Protein AF-J4UX44-F1 (afdb_monomer)

Structure (mmCIF, N/CA/C/O backbone):
data_AF-J4UX44-F1
#
_entry.id   AF-J4UX44-F1
#
loop_
_atom_site.group_PDB
_atom_site.id
_atom_site.type_symbol
_atom_site.label_atom_id
_atom_site.label_alt_id
_atom_site.label_comp_id
_atom_site.label_asym_id
_atom_site.label_entity_id
_atom_site.label_seq_id
_atom_site.pdbx_PDB_ins_code
_atom_site.Cartn_x
_atom_site.Cartn_y
_atom_site.Cartn_z
_atom_site.occupancy
_atom_site.B_iso_or_equiv
_atom_site.auth_seq_id
_atom_site.auth_comp_id
_atom_site.auth_asym_id
_atom_site.auth_atom_id
_atom_site.pdbx_PDB_model_num
ATOM 1 N N . MET A 1 1 ? -2.147 -11.007 -8.325 1.00 60.12 1 MET A N 1
ATOM 2 C CA . MET A 1 1 ? -2.343 -9.814 -7.465 1.00 60.12 1 MET A CA 1
ATOM 3 C C . MET A 1 1 ? -2.895 -8.719 -8.368 1.00 60.12 1 MET A C 1
ATOM 5 O O . MET A 1 1 ? -2.359 -8.585 -9.455 1.00 60.12 1 MET A O 1
ATOM 9 N N . VAL A 1 2 ? -3.950 -7.987 -7.992 1.00 65.94 2 VAL A N 1
ATOM 10 C CA . VAL A 1 2 ? -4.650 -7.035 -8.897 1.00 65.94 2 VAL A CA 1
ATOM 11 C C . VAL A 1 2 ? -3.722 -5.960 -9.491 1.00 65.94 2 VAL A C 1
ATOM 13 O O . VAL A 1 2 ? -3.982 -5.455 -10.574 1.00 65.94 2 VAL A O 1
ATOM 16 N N . PHE A 1 3 ? -2.611 -5.655 -8.818 1.00 63.94 3 PHE A N 1
ATOM 17 C CA . PHE A 1 3 ? -1.689 -4.582 -9.195 1.00 63.94 3 PHE A CA 1
ATOM 18 C C . PHE A 1 3 ? -0.293 -5.042 -9.636 1.00 63.94 3 PHE A C 1
ATOM 20 O O . PHE A 1 3 ? 0.584 -4.205 -9.823 1.00 63.94 3 PHE A O 1
ATOM 27 N N . ASP A 1 4 ? -0.081 -6.354 -9.770 1.00 65.06 4 ASP A N 1
ATOM 28 C CA . ASP A 1 4 ? 1.197 -6.967 -10.174 1.00 65.06 4 ASP A CA 1
ATOM 29 C C . ASP A 1 4 ? 2.450 -6.401 -9.466 1.00 65.06 4 ASP A C 1
ATOM 31 O O . ASP A 1 4 ? 3.547 -6.324 -10.012 1.00 65.06 4 ASP A O 1
ATOM 35 N N . CYS A 1 5 ? 2.303 -5.983 -8.206 1.00 65.94 5 CYS A N 1
ATOM 36 C CA . CYS A 1 5 ? 3.413 -5.504 -7.391 1.00 65.94 5 CYS A CA 1
ATOM 37 C C . CYS A 1 5 ? 4.299 -6.696 -7.004 1.00 65.94 5 CYS A C 1
ATOM 39 O O . CYS A 1 5 ? 4.089 -7.325 -5.965 1.00 65.94 5 CYS A O 1
ATOM 41 N N . THR A 1 6 ? 5.279 -7.043 -7.838 1.00 68.12 6 THR A N 1
ATOM 42 C CA . THR A 1 6 ? 6.229 -8.122 -7.540 1.00 68.12 6 THR A CA 1
ATOM 43 C C . THR A 1 6 ? 7.153 -7.696 -6.396 1.00 68.12 6 THR A C 1
ATOM 45 O O . THR A 1 6 ? 8.129 -6.970 -6.604 1.00 68.12 6 THR A O 1
ATOM 48 N N . LEU A 1 7 ? 6.846 -8.131 -5.173 1.00 63.53 7 LEU A N 1
ATOM 49 C CA . LEU A 1 7 ? 7.697 -7.906 -4.009 1.00 63.53 7 LEU A CA 1
ATOM 50 C C . LEU A 1 7 ? 8.801 -8.974 -3.984 1.00 63.53 7 LEU A C 1
ATOM 52 O O . LEU A 1 7 ? 8.573 -10.103 -3.560 1.00 63.53 7 LEU A O 1
ATOM 56 N N . ARG A 1 8 ? 9.997 -8.636 -4.478 1.00 68.19 8 ARG A N 1
ATOM 57 C CA . ARG A 1 8 ? 11.165 -9.542 -4.465 1.00 68.19 8 ARG A CA 1
ATOM 58 C C . ARG A 1 8 ? 11.966 -9.479 -3.159 1.00 68.19 8 ARG A C 1
ATOM 60 O O . ARG A 1 8 ? 12.927 -10.225 -3.000 1.00 68.1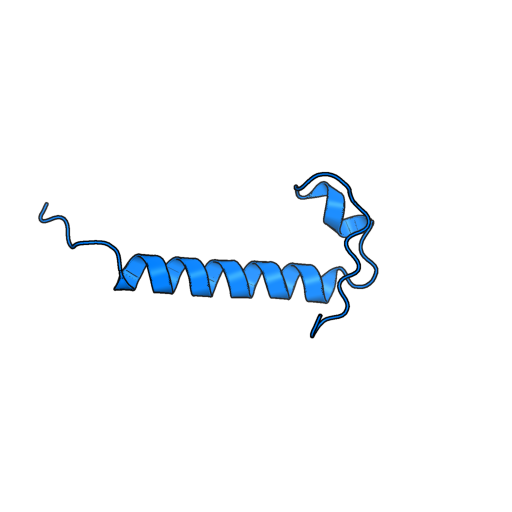9 8 ARG A O 1
ATOM 67 N N . ALA A 1 9 ? 11.600 -8.577 -2.249 1.00 66.75 9 ALA A N 1
ATOM 68 C CA . ALA A 1 9 ? 12.300 -8.377 -0.990 1.00 66.75 9 ALA A CA 1
ATOM 69 C C . ALA A 1 9 ? 11.858 -9.416 0.065 1.00 66.75 9 ALA A C 1
ATOM 71 O O . ALA A 1 9 ? 10.657 -9.555 0.299 1.00 66.75 9 ALA A O 1
ATOM 72 N N . PRO A 1 10 ? 12.798 -10.119 0.730 1.00 67.44 10 PRO A N 1
ATOM 73 C CA . PRO A 1 10 ? 12.494 -11.109 1.773 1.00 67.44 10 PRO A CA 1
ATOM 74 C C . PRO A 1 10 ? 12.136 -10.479 3.132 1.00 67.44 10 PRO A C 1
ATOM 76 O O . PRO A 1 10 ? 11.721 -11.181 4.049 1.00 67.44 10 PRO A O 1
ATOM 79 N N . HIS A 1 11 ? 12.309 -9.164 3.276 1.00 67.62 11 HIS A N 1
ATOM 80 C CA . HIS A 1 11 ? 12.015 -8.381 4.475 1.00 67.62 11 HIS A CA 1
ATOM 81 C C . HIS A 1 11 ? 11.014 -7.259 4.154 1.00 67.62 11 HIS A C 1
ATOM 83 O O . HIS A 1 11 ? 10.963 -6.762 3.029 1.00 67.62 11 HIS A O 1
ATOM 89 N N . GLY A 1 12 ? 10.242 -6.812 5.147 1.00 69.06 12 GLY A N 1
ATOM 90 C CA . GLY A 1 12 ? 9.388 -5.623 5.026 1.00 69.06 12 GLY A CA 1
ATOM 91 C C . GLY A 1 12 ? 10.164 -4.309 5.216 1.00 69.06 12 GLY A C 1
ATOM 92 O O . GLY A 1 12 ? 11.304 -4.316 5.671 1.00 69.06 12 GLY A O 1
ATOM 93 N N . GLY A 1 13 ? 9.542 -3.171 4.891 1.00 75.12 13 GLY A N 1
ATOM 94 C CA . GLY A 1 13 ? 10.075 -1.827 5.170 1.00 75.12 13 GLY A CA 1
ATOM 95 C C . GLY A 1 13 ? 10.164 -0.927 3.938 1.00 75.12 13 GLY A C 1
ATOM 96 O O . GLY A 1 13 ? 9.921 -1.365 2.824 1.00 75.12 13 GLY A O 1
ATOM 97 N N . ILE A 1 14 ? 10.525 0.347 4.116 1.00 76.00 14 ILE A N 1
ATOM 98 C CA . ILE A 1 14 ? 10.518 1.338 3.021 1.00 76.00 14 ILE A CA 1
ATOM 99 C C . ILE A 1 14 ? 11.557 1.055 1.920 1.00 76.00 14 ILE A C 1
ATOM 101 O O . ILE A 1 14 ? 11.384 1.466 0.776 1.00 76.00 14 ILE A O 1
ATOM 105 N N . PHE A 1 15 ? 12.596 0.276 2.234 1.00 72.56 15 PHE A N 1
ATOM 106 C CA . PHE A 1 15 ? 13.640 -0.135 1.290 1.00 72.56 15 PHE A CA 1
ATOM 107 C C . PHE A 1 15 ? 13.161 -1.115 0.214 1.00 72.56 15 PHE A C 1
ATOM 109 O O . PHE A 1 15 ? 13.888 -1.368 -0.743 1.00 72.56 15 PHE A O 1
ATOM 116 N N . VAL A 1 16 ? 11.941 -1.647 0.327 1.00 72.12 16 VAL A N 1
ATOM 117 C CA . VAL A 1 16 ? 11.368 -2.518 -0.708 1.00 72.12 16 VAL A CA 1
ATOM 118 C C . VAL A 1 16 ? 10.903 -1.728 -1.933 1.00 72.12 16 VAL A C 1
ATOM 120 O O . VAL A 1 16 ? 10.969 -2.254 -3.039 1.00 72.12 16 VAL A O 1
ATOM 123 N N . VAL A 1 17 ? 10.522 -0.453 -1.770 1.00 73.31 17 VAL A N 1
ATOM 124 C CA . VAL A 1 17 ? 9.979 0.423 -2.828 1.00 73.31 17 VAL A CA 1
ATOM 125 C C . VAL A 1 17 ? 10.847 0.471 -4.099 1.00 73.31 17 VAL A C 1
ATOM 127 O O . VAL A 1 17 ? 10.296 0.245 -5.173 1.00 73.31 17 VAL A O 1
ATOM 130 N N . PRO A 1 18 ? 12.178 0.679 -4.042 1.00 71.75 18 PRO A N 1
ATOM 131 C CA . PRO A 1 18 ? 13.023 0.695 -5.244 1.00 71.75 18 PRO A CA 1
ATOM 132 C C . PRO A 1 18 ? 13.214 -0.675 -5.920 1.00 71.75 18 PRO A C 1
ATOM 134 O O . PRO A 1 18 ? 13.700 -0.730 -7.045 1.00 71.75 18 PRO A O 1
ATOM 137 N N . THR A 1 19 ? 12.852 -1.781 -5.262 1.00 72.00 19 THR A N 1
ATOM 138 C CA . THR A 1 19 ? 13.063 -3.155 -5.773 1.00 72.00 19 THR A CA 1
ATOM 139 C C . THR A 1 19 ? 11.798 -3.806 -6.343 1.00 72.00 19 THR A C 1
ATOM 141 O O . THR A 1 19 ? 11.817 -4.979 -6.723 1.00 72.00 19 THR A O 1
ATOM 144 N N . ILE A 1 20 ? 10.692 -3.060 -6.401 1.00 78.00 20 ILE A N 1
ATOM 145 C CA . ILE A 1 20 ? 9.386 -3.534 -6.873 1.00 78.00 20 ILE A CA 1
ATOM 146 C C . ILE A 1 20 ? 9.210 -3.197 -8.352 1.00 78.00 20 ILE A C 1
ATOM 148 O O . ILE A 1 20 ? 9.564 -2.107 -8.787 1.00 78.00 20 ILE A O 1
ATOM 152 N N . GLY A 1 21 ? 8.611 -4.117 -9.116 1.00 75.44 21 GLY A N 1
ATOM 153 C CA . GLY A 1 21 ? 8.341 -3.914 -10.545 1.00 75.44 21 GLY A CA 1
ATOM 154 C C . GLY A 1 21 ? 7.364 -2.768 -10.831 1.00 75.44 21 GLY A C 1
ATOM 155 O O . GLY A 1 21 ? 7.500 -2.080 -11.835 1.00 75.44 21 GLY A O 1
ATOM 156 N N . ASN A 1 22 ? 6.416 -2.518 -9.921 1.00 78.62 22 ASN A N 1
ATOM 157 C CA . ASN A 1 22 ? 5.460 -1.413 -9.995 1.00 78.62 22 ASN A CA 1
ATOM 158 C C . ASN A 1 22 ? 5.371 -0.614 -8.668 1.00 78.62 22 ASN A C 1
ATOM 160 O O . ASN A 1 22 ? 4.462 -0.833 -7.860 1.00 78.62 22 ASN A O 1
ATOM 164 N N . PRO A 1 23 ? 6.328 0.296 -8.397 1.00 78.94 23 PRO A N 1
ATOM 165 C CA . PRO A 1 23 ? 6.443 0.985 -7.108 1.00 78.94 23 PRO A CA 1
ATOM 166 C C . PRO A 1 23 ? 5.303 1.978 -6.841 1.00 78.94 23 PRO A C 1
ATOM 168 O O . PRO A 1 23 ? 4.880 2.133 -5.696 1.00 78.94 23 PRO A O 1
ATOM 171 N N . LEU A 1 24 ? 4.759 2.614 -7.886 1.00 81.94 24 LEU A N 1
ATOM 172 C CA . LEU A 1 24 ? 3.631 3.545 -7.759 1.00 81.94 24 LEU A CA 1
ATOM 173 C C . LEU A 1 24 ? 2.363 2.824 -7.294 1.00 81.94 24 LEU A C 1
ATOM 175 O O . LEU A 1 24 ? 1.712 3.259 -6.342 1.00 81.94 24 LEU A O 1
ATOM 179 N N . MET A 1 25 ? 2.044 1.684 -7.911 1.00 82.44 25 MET A N 1
ATOM 180 C CA . MET A 1 25 ? 0.879 0.893 -7.512 1.00 82.44 25 MET A CA 1
ATOM 181 C C . MET A 1 25 ? 1.066 0.239 -6.141 1.00 82.44 25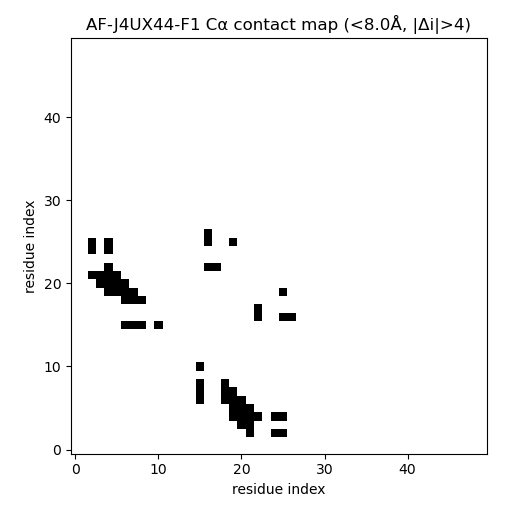 MET A C 1
ATOM 183 O O . MET A 1 25 ? 0.091 0.046 -5.414 1.00 82.44 25 MET A O 1
ATOM 187 N N . TYR A 1 26 ? 2.308 -0.052 -5.744 1.00 84.06 26 TYR A N 1
ATOM 188 C CA . TYR A 1 26 ? 2.615 -0.523 -4.397 1.00 84.06 26 TYR A CA 1
ATOM 189 C C . TYR A 1 26 ? 2.347 0.546 -3.331 1.00 84.06 26 TYR A C 1
ATOM 191 O O . TYR A 1 26 ? 1.679 0.256 -2.339 1.00 84.06 26 TYR A O 1
ATOM 199 N N . LEU A 1 27 ? 2.783 1.790 -3.556 1.00 85.56 27 LEU A N 1
ATOM 200 C CA . LEU A 1 27 ? 2.485 2.908 -2.653 1.00 85.56 27 LEU A CA 1
ATOM 201 C C . LEU A 1 27 ? 0.981 3.173 -2.554 1.00 85.56 27 LEU A C 1
ATOM 203 O O . LEU A 1 27 ? 0.465 3.351 -1.450 1.00 85.56 27 LEU A O 1
ATOM 207 N N . LEU A 1 28 ? 0.267 3.131 -3.682 1.00 88.50 28 LEU A N 1
ATOM 208 C CA . LEU A 1 28 ? -1.189 3.259 -3.693 1.00 88.50 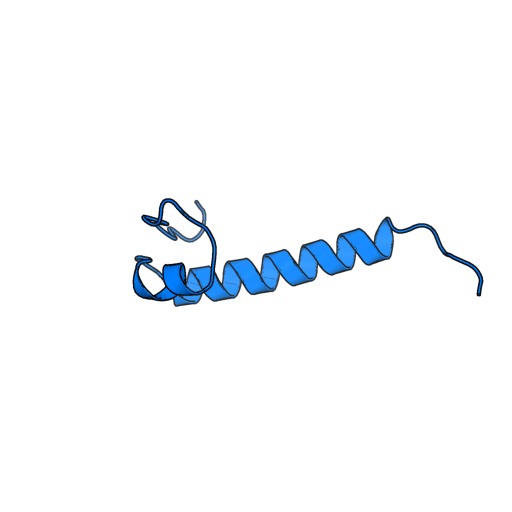28 LEU A CA 1
ATOM 209 C C . LEU A 1 28 ? -1.855 2.128 -2.895 1.00 88.50 28 LEU A C 1
ATOM 211 O O . LEU A 1 28 ? -2.748 2.382 -2.093 1.00 88.50 28 LEU A O 1
ATOM 215 N N . SER A 1 29 ? -1.386 0.890 -3.063 1.00 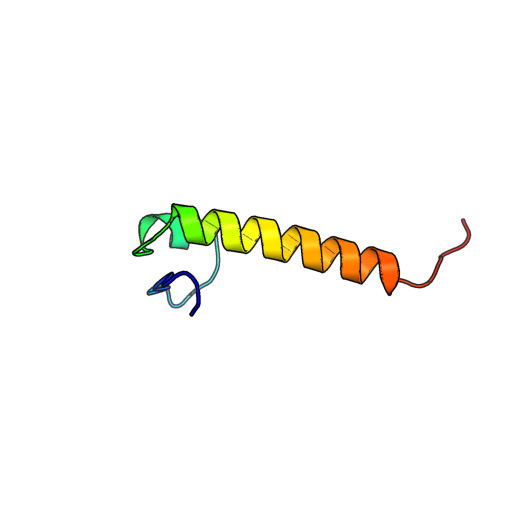87.38 29 SER A N 1
ATOM 216 C CA . SER A 1 29 ? -1.898 -0.270 -2.324 1.00 87.38 29 SER A CA 1
ATOM 217 C C . SER A 1 29 ? -1.684 -0.128 -0.815 1.00 87.38 29 SER A C 1
ATOM 219 O O . SER A 1 29 ? -2.599 -0.425 -0.048 1.00 87.38 29 SER A O 1
ATOM 221 N N . ILE A 1 30 ? -0.512 0.360 -0.382 1.00 88.50 30 ILE A N 1
ATOM 222 C CA . ILE A 1 30 ? -0.243 0.658 1.034 1.00 88.50 30 ILE A CA 1
ATOM 223 C C . ILE A 1 30 ? -1.201 1.735 1.535 1.00 88.50 30 ILE A C 1
ATOM 225 O O . ILE A 1 30 ? -1.847 1.530 2.558 1.00 88.50 30 ILE A O 1
ATOM 229 N N . ALA A 1 31 ? -1.330 2.851 0.814 1.00 91.75 31 ALA A N 1
ATOM 230 C CA . ALA A 1 31 ? -2.193 3.955 1.222 1.00 91.75 31 ALA A CA 1
ATOM 231 C C . ALA A 1 31 ? -3.652 3.500 1.384 1.00 91.75 31 ALA A C 1
ATOM 233 O O . ALA A 1 31 ? -4.275 3.763 2.414 1.00 91.75 31 ALA A O 1
ATOM 234 N N . VAL A 1 32 ? -4.175 2.747 0.413 1.00 94.44 32 VAL A N 1
ATOM 235 C CA . VAL A 1 32 ? -5.532 2.187 0.473 1.00 94.44 32 VAL A CA 1
ATOM 236 C C . VAL A 1 32 ? -5.663 1.196 1.633 1.00 94.44 32 VAL A C 1
ATOM 238 O O . VAL A 1 32 ? -6.612 1.295 2.409 1.00 94.44 32 VAL A O 1
ATOM 241 N N . GLY A 1 33 ? -4.701 0.286 1.810 1.00 91.38 33 GLY A N 1
ATOM 242 C CA . GLY A 1 33 ? -4.694 -0.670 2.919 1.00 91.38 33 GLY A CA 1
ATOM 243 C C . GLY A 1 33 ? -4.675 0.006 4.294 1.00 91.38 33 GLY A C 1
ATOM 244 O O . GLY A 1 33 ? -5.408 -0.409 5.192 1.00 91.38 33 GLY A O 1
ATOM 245 N N . SER A 1 34 ? -3.904 1.086 4.448 1.00 93.88 34 SER A N 1
ATOM 246 C CA . SER A 1 34 ? -3.860 1.888 5.674 1.00 93.88 34 SER A CA 1
ATOM 247 C C . SER A 1 34 ? -5.189 2.586 5.957 1.00 93.88 34 SER A C 1
ATOM 249 O O . SER A 1 34 ? -5.657 2.540 7.094 1.00 93.88 34 SER A O 1
ATOM 251 N N . VAL A 1 35 ? -5.826 3.186 4.945 1.00 96.38 35 VAL A N 1
ATOM 252 C CA . VAL A 1 35 ? -7.141 3.833 5.101 1.00 96.38 35 VAL A CA 1
ATOM 253 C C . VAL A 1 35 ? -8.202 2.808 5.495 1.00 96.38 35 VAL A C 1
ATOM 255 O O . VAL A 1 35 ? -8.933 3.024 6.459 1.00 96.38 35 VAL A O 1
ATOM 258 N N . VAL A 1 36 ? -8.25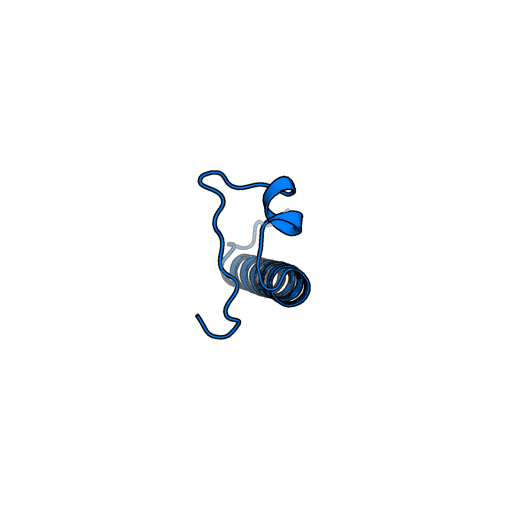7 1.667 4.807 1.00 96.44 36 VAL A N 1
ATOM 259 C CA . VAL A 1 36 ? -9.206 0.592 5.131 1.00 96.44 36 VAL A CA 1
ATOM 260 C C . VAL A 1 36 ? -8.961 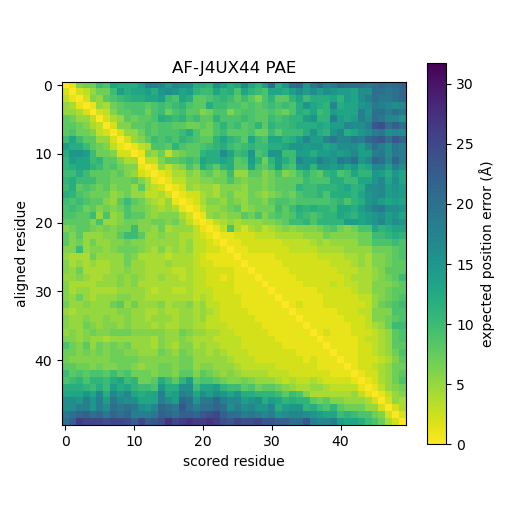0.059 6.544 1.00 96.44 36 VAL A C 1
ATOM 262 O O . VAL A 1 36 ? -9.911 -0.083 7.309 1.00 96.44 36 VAL A O 1
ATOM 265 N N . GLY A 1 37 ? -7.704 -0.174 6.929 1.00 94.25 37 GLY A N 1
ATOM 266 C CA . GLY A 1 37 ? -7.349 -0.605 8.283 1.00 94.25 37 GLY A CA 1
ATOM 267 C C . GLY A 1 37 ? -7.761 0.406 9.356 1.00 94.25 37 GLY A C 1
ATOM 268 O O . GLY A 1 37 ? -8.300 0.018 10.392 1.00 94.25 37 GLY A O 1
ATOM 269 N N . ALA A 1 38 ? -7.579 1.702 9.093 1.00 94.56 38 ALA A N 1
ATOM 270 C CA . ALA A 1 38 ? -8.010 2.768 9.993 1.00 94.56 38 ALA A CA 1
ATOM 271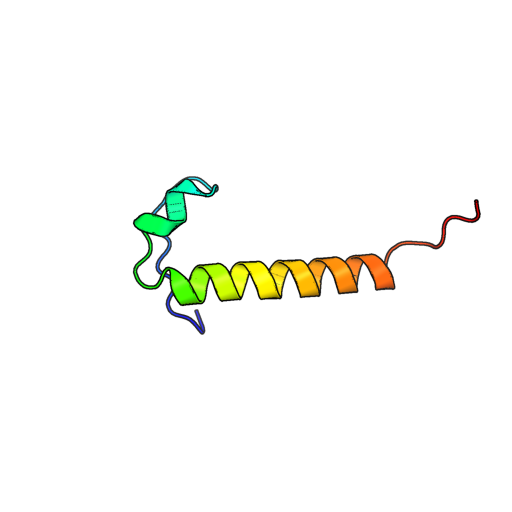 C C . ALA A 1 38 ? -9.539 2.828 10.129 1.00 94.56 38 ALA A C 1
ATOM 273 O O . ALA A 1 38 ? -10.043 2.957 11.243 1.00 94.56 38 ALA A O 1
ATOM 274 N N . LEU A 1 39 ? -10.280 2.682 9.026 1.00 94.94 39 LEU A N 1
ATOM 275 C CA . LEU A 1 39 ? -11.745 2.631 9.042 1.00 94.94 39 LEU A CA 1
ATOM 276 C C . LEU A 1 39 ? -12.255 1.406 9.804 1.00 94.94 39 LEU A C 1
ATOM 278 O O . LEU A 1 39 ? -13.133 1.534 10.652 1.00 94.94 39 LEU A O 1
ATOM 282 N N . LEU A 1 40 ? -11.673 0.232 9.557 1.00 94.25 40 LEU A N 1
ATOM 283 C CA . LEU A 1 40 ? -12.013 -0.988 10.289 1.00 94.25 40 LEU A CA 1
ATOM 284 C C . LEU A 1 40 ? -11.744 -0.833 11.785 1.00 94.25 40 LEU A C 1
ATOM 286 O O . LEU A 1 40 ? -12.589 -1.207 12.596 1.00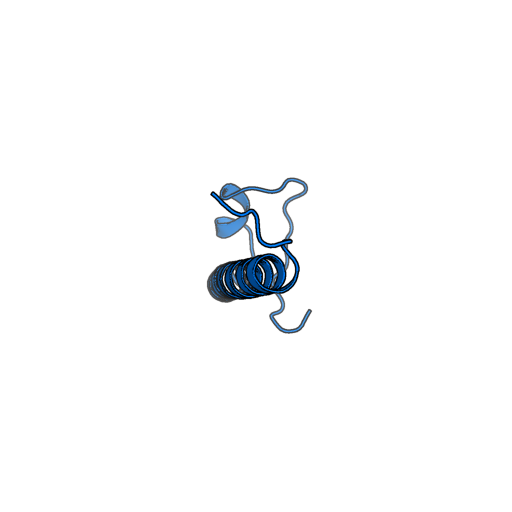 94.25 40 LEU A O 1
ATOM 290 N N . LEU A 1 41 ? -10.612 -0.232 12.160 1.00 92.38 41 LEU A N 1
ATOM 291 C CA . LEU A 1 41 ? -10.319 0.071 13.555 1.00 92.38 41 LEU A CA 1
ATOM 292 C C . LEU A 1 41 ? -11.338 1.061 14.131 1.00 92.38 41 LEU A C 1
ATOM 294 O O . LEU A 1 41 ? -11.826 0.836 15.228 1.00 92.38 41 LEU A O 1
ATOM 298 N N . ALA A 1 42 ? -11.697 2.122 13.412 1.00 89.38 42 ALA A N 1
ATOM 299 C CA . ALA A 1 42 ? -12.686 3.095 13.875 1.00 89.38 42 ALA A CA 1
ATOM 300 C C . ALA A 1 42 ? -14.073 2.469 14.101 1.00 89.38 42 ALA A C 1
ATOM 302 O O . ALA A 1 42 ? -14.761 2.840 15.049 1.00 89.38 42 ALA A O 1
ATOM 303 N N . LEU A 1 43 ? -14.471 1.514 13.256 1.00 91.12 43 LEU A N 1
ATOM 304 C CA . LEU A 1 43 ? -15.754 0.818 13.364 1.00 91.12 43 LEU A CA 1
ATOM 305 C C . LEU A 1 43 ? -15.759 -0.252 14.461 1.00 91.12 43 LEU A C 1
ATOM 307 O O . LEU A 1 43 ? -16.753 -0.398 15.169 1.00 91.12 43 LEU A O 1
ATOM 311 N N . LEU A 1 44 ? -14.672 -1.017 14.590 1.00 90.75 44 LEU A N 1
ATOM 312 C CA . LEU A 1 44 ? -14.616 -2.179 15.480 1.00 90.75 44 LEU A CA 1
ATOM 313 C C . LEU A 1 44 ? -14.112 -1.839 16.888 1.00 90.75 44 LEU A C 1
ATOM 315 O O . LEU A 1 44 ? -14.390 -2.569 17.842 1.00 90.75 44 LEU A O 1
ATOM 319 N N . LYS A 1 45 ? -13.355 -0.750 17.048 1.00 84.00 45 LYS A N 1
ATOM 320 C CA . LYS A 1 45 ? -12.808 -0.362 18.348 1.00 84.00 45 LYS A CA 1
ATOM 321 C C . LYS A 1 45 ? -13.950 0.043 19.280 1.00 84.00 45 LYS A C 1
ATOM 323 O O . LYS A 1 45 ? -14.734 0.943 18.991 1.00 84.00 45 LYS A O 1
ATOM 328 N N . LYS A 1 46 ? -14.021 -0.630 20.429 1.00 78.75 46 LYS A N 1
ATOM 329 C CA . LYS A 1 46 ? -14.975 -0.325 21.499 1.00 78.75 46 LYS A CA 1
ATOM 330 C C . LYS A 1 46 ? -14.822 1.141 21.915 1.00 78.75 46 LYS A C 1
ATOM 332 O O . LYS A 1 46 ? -13.697 1.598 22.127 1.00 78.75 46 LYS A O 1
ATOM 337 N N . LYS A 1 47 ? -15.941 1.866 22.036 1.00 77.25 47 LYS A N 1
ATOM 338 C CA . LYS A 1 47 ? -15.933 3.232 22.571 1.00 77.25 47 LYS A CA 1
ATOM 339 C C . LYS A 1 47 ? -15.379 3.194 23.994 1.00 77.25 47 LYS A C 1
ATOM 341 O O . LYS A 1 47 ? -15.861 2.426 24.824 1.00 77.25 47 LYS A O 1
ATOM 346 N N . ILE A 1 48 ? -14.322 3.962 24.220 1.00 77.69 48 ILE A N 1
ATOM 347 C CA . ILE A 1 48 ? -13.763 4.210 25.543 1.00 77.69 48 ILE A CA 1
ATOM 348 C C . ILE A 1 48 ? -14.346 5.558 25.946 1.00 77.69 48 ILE A C 1
ATOM 350 O O . ILE A 1 48 ? -14.069 6.554 25.277 1.00 77.69 48 ILE A O 1
ATOM 354 N N . ASP A 1 49 ? -15.216 5.561 26.952 1.00 70.69 49 ASP A N 1
ATOM 355 C CA . ASP A 1 49 ? -15.667 6.799 27.580 1.00 70.69 49 ASP A CA 1
ATOM 356 C C . ASP A 1 49 ? -14.473 7.416 28.320 1.00 70.69 49 ASP A C 1
ATOM 358 O O . ASP A 1 49 ? -13.698 6.695 28.956 1.00 70.69 49 ASP A O 1
ATOM 362 N N . ALA A 1 50 ? -14.274 8.720 28.118 1.00 63.69 50 ALA A N 1
ATOM 363 C CA . ALA A 1 50 ? -13.172 9.481 28.703 1.00 63.69 50 ALA A CA 1
ATOM 364 C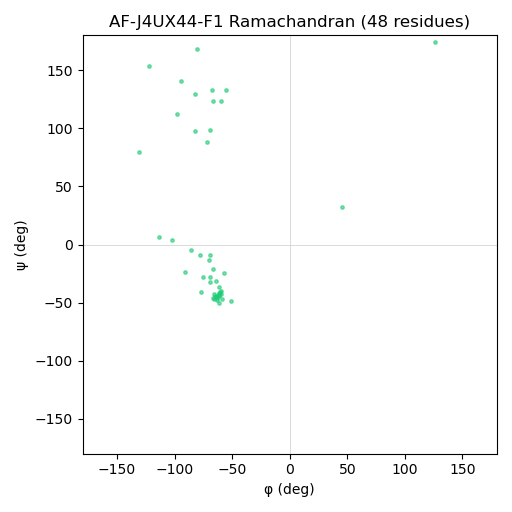 C . ALA A 1 50 ? -13.350 9.673 30.213 1.00 63.69 50 ALA A C 1
ATOM 366 O O . ALA A 1 50 ? -14.510 9.864 30.645 1.00 63.69 50 ALA A O 1
#

Sequence (50 aa):
MVFDCTLRAPHGGIFVVPTIGNPLMYLLSIAVGSVVGALLLALLKKKIDA

Foldseek 3Di:
DVQQFPQPDPDDDPVSLVVTPCNPVVVVVVVVVVVVVVVCCVVPPDDDDD

pLDDT: mean 79.44, std 10.9, range [60.12, 96.44]

Secondary structure (DSSP, 8-state):
-TT------SS-SGGGGGGSS-HHHHHHHHHHHHHHHHHHHHHHSPP---

Solvent-accessible surface area (backbone atoms only — not comparable to full-atom values): 3193 Å² total; per-residue (Å²): 113,101,68,62,54,47,75,77,58,97,62,90,63,81,80,41,48,88,62,31,81,30,42,69,56,43,53,51,49,50,52,52,51,51,51,52,51,50,50,51,45,67,72,67,53,76,88,76,85,132

Mean predicted aligned error: 7.77 Å

Radius of gyration: 14.91 Å; Cα contacts (8 Å, |Δi|>4): 29; chains: 1; bounding box: 30×21×39 Å

Nearest PDB structures (foldseek):
  1p27-assembly1_C  TM=5.709E-01  e=3.844E+00  Homo sapiens
  1oo0-assembly1_A  TM=5.628E-01  e=6.818E+00  Drosophila melanogaster